Protein AF-A0A348VWR5-F1 (afdb_monomer_lite)

Sequence (68 aa):
MSIETFQSLAPFVPLGNLCWFCGKQLTRQFIYWHGEEGGIALHPSCADDLAGHLMLDTAKLRMGDKPR

Secondary structure (DSSP, 8-state):
--------------S-SB-TTT-SBPPSS-EEEEETTEEEEE-HHHHHHHHHHHHHHHHHHHHTPPP-

Radius of gyration: 16.97 Å; chains: 1; bounding box: 26×23×60 Å

Foldseek 3Di:
DDDDDPDPPPPPPPDDCAAPQPRDGHDPDWDWDADDVGIGIHRPVSVVVVVVVVVVQVVCVVVVHDDD

pLDDT: mean 80.66, std 19.38, range [43.75, 97.25]

Structure (mmCIF, N/CA/C/O backbone):
data_AF-A0A348VWR5-F1
#
_entry.id   AF-A0A348VWR5-F1
#
loop_
_atom_site.group_PDB
_atom_site.id
_atom_site.type_symbol
_atom_site.label_atom_id
_atom_site.label_alt_id
_atom_site.label_comp_id
_atom_site.label_asym_id
_atom_site.label_entity_id
_atom_site.label_seq_id
_atom_site.pdbx_PDB_ins_code
_atom_site.Cartn_x
_atom_site.Cartn_y
_atom_site.Cartn_z
_atom_site.occupancy
_atom_site.B_iso_or_equiv
_atom_site.auth_seq_id
_atom_site.auth_comp_id
_atom_site.auth_asym_id
_atom_site.auth_atom_id
_atom_site.pdbx_PDB_model_num
ATOM 1 N N . MET A 1 1 ? -1.481 -14.366 42.928 1.00 46.00 1 MET A N 1
ATOM 2 C CA . MET A 1 1 ? -1.896 -14.654 41.541 1.00 46.00 1 MET A CA 1
ATOM 3 C C . MET A 1 1 ? -2.937 -13.622 41.152 1.00 46.00 1 MET A C 1
ATOM 5 O O . MET A 1 1 ? -4.056 -13.713 41.628 1.00 46.00 1 MET A O 1
ATOM 9 N N . SER A 1 2 ? -2.543 -12.617 40.370 1.00 44.47 2 SER A N 1
ATOM 10 C CA . SER A 1 2 ? -3.472 -11.739 39.658 1.00 44.47 2 SER A CA 1
ATOM 11 C C . SER A 1 2 ? -2.904 -11.545 38.259 1.00 44.47 2 SER A C 1
ATOM 13 O O . SER A 1 2 ? -1.877 -10.904 38.067 1.00 44.47 2 SER A O 1
ATOM 15 N N . ILE A 1 3 ? -3.558 -12.210 37.319 1.00 50.34 3 ILE A N 1
ATOM 16 C CA . ILE A 1 3 ? -3.714 -11.817 35.918 1.00 50.34 3 ILE A CA 1
ATOM 17 C C . ILE A 1 3 ? -4.422 -10.440 36.025 1.00 50.34 3 ILE A C 1
ATOM 19 O O . ILE A 1 3 ? -5.259 -10.276 36.905 1.00 50.34 3 ILE A O 1
ATOM 23 N N . GLU A 1 4 ? -4.078 -9.342 35.368 1.00 45.00 4 GLU A N 1
ATOM 24 C CA . GLU A 1 4 ? -3.885 -9.100 33.950 1.00 45.00 4 GLU A CA 1
ATOM 25 C C . GLU A 1 4 ? -3.109 -7.780 33.830 1.00 45.00 4 GLU A C 1
ATOM 27 O O . GLU A 1 4 ? -3.520 -6.739 34.340 1.00 45.00 4 GLU A O 1
ATOM 32 N N . THR A 1 5 ? -1.981 -7.778 33.135 1.00 50.62 5 THR A N 1
ATOM 33 C CA . THR A 1 5 ? -1.470 -6.538 32.536 1.00 50.62 5 THR A CA 1
ATOM 34 C C . THR A 1 5 ? -0.995 -6.912 31.149 1.00 50.62 5 THR A C 1
ATOM 36 O O . THR A 1 5 ? 0.191 -7.043 30.856 1.00 50.62 5 THR A O 1
ATOM 39 N N . PHE A 1 6 ? -1.984 -7.232 30.319 1.00 50.22 6 PHE A N 1
ATOM 40 C CA . PHE A 1 6 ? -1.798 -7.540 28.917 1.00 50.22 6 PHE A CA 1
ATOM 41 C C . PHE A 1 6 ? -1.401 -6.241 28.209 1.00 50.22 6 PHE A C 1
ATOM 43 O O . PHE A 1 6 ? -2.229 -5.368 27.973 1.00 50.22 6 PHE A O 1
ATOM 50 N N . GLN A 1 7 ? -0.094 -6.096 27.993 1.00 43.75 7 GLN A N 1
ATOM 51 C CA . GLN A 1 7 ? 0.547 -5.336 26.920 1.00 43.75 7 GLN A CA 1
ATOM 52 C C . GLN A 1 7 ? -0.268 -4.159 26.358 1.00 43.75 7 GLN A C 1
ATOM 54 O O . GLN A 1 7 ? -0.828 -4.222 25.266 1.00 43.75 7 GLN A O 1
ATOM 59 N N . SER A 1 8 ? -0.220 -3.024 27.056 1.00 47.06 8 SER A N 1
ATOM 60 C CA . SER A 1 8 ? -0.473 -1.714 26.450 1.00 47.06 8 SER A CA 1
ATOM 61 C C . SER A 1 8 ? 0.768 -1.270 25.665 1.00 47.06 8 SER A C 1
ATOM 63 O O . SER A 1 8 ? 1.451 -0.318 26.031 1.00 47.06 8 SER A O 1
ATOM 65 N N . LEU A 1 9 ? 1.079 -2.000 24.596 1.00 44.28 9 LEU A N 1
ATOM 66 C CA . LEU A 1 9 ? 1.976 -1.567 23.524 1.00 44.28 9 LEU A CA 1
ATOM 67 C C . LEU A 1 9 ? 1.197 -1.539 22.209 1.00 44.28 9 LEU A C 1
ATOM 69 O O . LEU A 1 9 ? 1.703 -1.970 21.180 1.00 44.28 9 LEU A O 1
ATOM 73 N N . ALA A 1 10 ? -0.046 -1.049 22.230 1.00 44.78 10 ALA A N 1
ATOM 74 C CA . ALA A 1 10 ? -0.594 -0.493 21.006 1.00 44.78 10 ALA A CA 1
ATOM 75 C C . ALA A 1 10 ? 0.292 0.718 20.687 1.00 44.78 10 ALA A C 1
ATOM 77 O O . ALA A 1 10 ? 0.265 1.688 21.455 1.00 44.78 10 ALA A O 1
ATOM 78 N N . PRO A 1 11 ? 1.122 0.681 19.626 1.00 45.41 11 PRO A N 1
ATOM 79 C CA . PRO A 1 11 ? 1.717 1.910 19.158 1.00 45.41 11 PRO A CA 1
ATOM 80 C C . PRO A 1 11 ? 0.531 2.802 18.826 1.00 45.41 11 PRO A C 1
ATOM 82 O O . PRO A 1 11 ? -0.444 2.355 18.222 1.00 45.41 11 PRO A O 1
ATOM 85 N N . PHE A 1 12 ? 0.591 4.036 19.298 1.00 46.56 12 PHE A N 1
ATOM 86 C CA . PHE A 1 12 ? -0.195 5.141 18.785 1.00 46.56 12 PHE A CA 1
ATOM 87 C C . PHE A 1 12 ? -0.473 4.906 17.283 1.00 46.56 12 PHE A C 1
ATOM 89 O O . PHE A 1 12 ? 0.456 4.957 16.480 1.00 46.56 12 PHE A O 1
ATOM 96 N N . VAL A 1 13 ? -1.723 4.620 16.896 1.00 46.34 13 VAL A N 1
ATOM 97 C CA . VAL A 1 13 ? -2.149 4.657 15.486 1.00 46.34 13 VAL A CA 1
ATOM 98 C C . VAL A 1 13 ? -2.924 5.958 15.293 1.00 46.34 13 VAL A C 1
ATOM 100 O O . VAL A 1 13 ? -4.154 5.948 15.327 1.00 46.34 13 VAL A O 1
ATOM 103 N N . PRO A 1 14 ? -2.262 7.119 15.154 1.00 49.94 14 PRO A N 1
ATOM 104 C CA . PRO A 1 14 ? -2.955 8.369 14.906 1.00 49.94 14 PRO A CA 1
ATOM 105 C C . PRO A 1 14 ? -3.104 8.589 13.395 1.00 49.94 14 PRO A C 1
ATOM 107 O O . PRO A 1 14 ? -2.657 9.608 12.893 1.00 49.94 14 PRO A O 1
ATOM 110 N N . LEU A 1 15 ? -3.683 7.657 12.635 1.00 49.81 15 LEU A N 1
ATOM 111 C CA . LEU A 1 15 ? -3.869 7.854 11.190 1.00 49.81 15 LEU A CA 1
ATOM 112 C C . LEU A 1 15 ? -5.147 7.177 10.701 1.00 49.81 15 LEU A C 1
ATOM 114 O O . LEU A 1 15 ? -5.083 6.135 10.071 1.00 49.81 15 LEU A O 1
ATOM 118 N N . GLY A 1 16 ? -6.292 7.801 11.001 1.00 59.50 16 GLY A N 1
ATOM 119 C CA . GLY 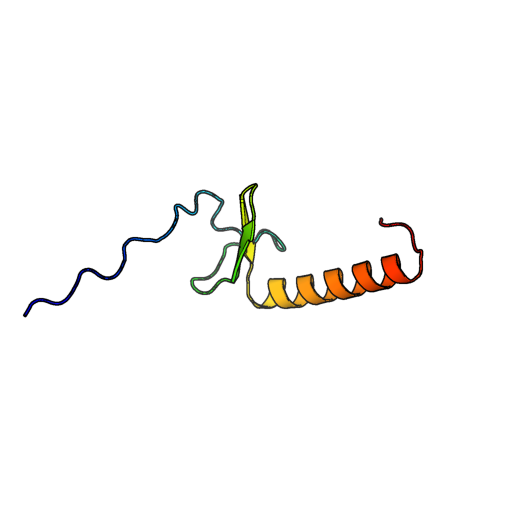A 1 16 ? -7.578 7.570 10.337 1.00 59.50 16 GLY A CA 1
ATOM 120 C C . GLY A 1 16 ? -8.145 6.152 10.456 1.00 59.50 16 GLY A C 1
ATOM 121 O O . GLY A 1 16 ? -7.542 5.163 10.068 1.00 59.50 16 GLY A O 1
ATOM 122 N N . ASN A 1 17 ? -9.404 6.025 10.868 1.00 81.75 17 ASN A N 1
ATOM 123 C CA . ASN A 1 17 ? -10.106 4.738 10.792 1.00 81.75 17 ASN A CA 1
ATOM 124 C C . ASN A 1 17 ? -10.426 4.330 9.337 1.00 81.75 17 ASN A C 1
ATOM 126 O O . ASN A 1 17 ? -11.428 3.661 9.126 1.00 81.75 17 ASN A O 1
ATOM 130 N N . LEU A 1 18 ? -9.653 4.760 8.335 1.00 91.88 18 LEU A N 1
ATOM 131 C CA . LEU A 1 18 ? -9.902 4.560 6.911 1.00 91.88 18 LEU A CA 1
ATOM 132 C C . LEU A 1 18 ? -8.822 3.669 6.297 1.00 91.88 18 LEU A C 1
ATOM 134 O O . LEU A 1 18 ? -7.636 3.807 6.575 1.00 91.88 18 LEU A O 1
ATOM 138 N N . CYS A 1 19 ? -9.249 2.767 5.425 1.00 93.56 19 CYS A N 1
ATOM 139 C CA . CYS A 1 19 ? -8.376 1.955 4.602 1.00 93.56 19 CYS A CA 1
ATOM 140 C C . CYS A 1 19 ? -7.660 2.854 3.595 1.00 93.56 19 CYS A C 1
ATOM 142 O O . CYS A 1 19 ? -8.313 3.559 2.826 1.00 93.56 19 CYS A O 1
ATOM 144 N N . TRP A 1 20 ? -6.330 2.791 3.567 1.00 94.00 20 TRP A N 1
ATOM 145 C CA . TRP A 1 20 ? -5.501 3.595 2.667 1.00 94.00 20 TRP A CA 1
ATOM 146 C C . TRP A 1 20 ? -5.829 3.347 1.186 1.00 94.00 20 TRP A C 1
ATOM 148 O O . TRP A 1 20 ? -5.784 4.268 0.379 1.00 94.00 20 TRP A O 1
ATOM 158 N N . PHE A 1 21 ? -6.220 2.118 0.837 1.00 94.38 21 PHE A N 1
ATOM 159 C CA . PHE A 1 21 ? -6.473 1.719 -0.548 1.00 94.38 21 PHE A CA 1
ATOM 160 C C . PHE A 1 21 ? -7.867 2.111 -1.056 1.00 94.38 21 PHE A C 1
ATOM 162 O O . PHE A 1 21 ? -7.997 2.658 -2.145 1.00 94.38 21 PHE A O 1
ATOM 169 N N . CYS A 1 22 ? -8.926 1.836 -0.286 1.00 95.19 22 CYS A N 1
ATOM 170 C CA . CYS A 1 22 ? -10.306 2.063 -0.739 1.00 95.19 22 CYS A CA 1
ATOM 171 C C . CYS A 1 22 ? -10.986 3.288 -0.107 1.00 95.19 22 CYS A C 1
ATOM 173 O O . CYS A 1 22 ? -12.125 3.599 -0.455 1.00 95.19 22 CYS A O 1
ATOM 175 N N . GLY A 1 23 ? -10.338 3.947 0.859 1.00 93.75 23 GLY A N 1
ATOM 176 C CA . GLY A 1 23 ? -10.854 5.118 1.573 1.00 93.75 23 GLY A CA 1
ATOM 177 C C . GLY A 1 23 ? -12.026 4.841 2.523 1.00 93.75 23 GLY A C 1
ATOM 178 O O . GLY A 1 23 ? -12.518 5.765 3.166 1.00 93.75 23 GLY A O 1
ATOM 179 N N . LYS A 1 24 ? -12.501 3.593 2.629 1.00 94.38 24 LYS A N 1
ATOM 180 C CA . LYS A 1 24 ? -13.622 3.209 3.504 1.00 94.38 24 LYS A CA 1
ATOM 181 C C . LYS A 1 24 ? -13.156 2.918 4.921 1.00 94.38 24 LYS A C 1
ATOM 183 O O . LYS A 1 24 ? -11.998 2.584 5.143 1.00 94.38 24 LYS A O 1
ATOM 188 N N . GLN A 1 25 ? -14.087 2.959 5.868 1.00 94.00 25 GLN A N 1
ATOM 189 C CA . GLN A 1 25 ? -13.778 2.689 7.265 1.00 94.00 25 GLN A CA 1
ATOM 190 C C . GLN A 1 25 ? -13.245 1.261 7.483 1.00 94.00 25 GLN A C 1
ATOM 192 O O . GLN A 1 25 ? -13.760 0.297 6.910 1.00 94.00 25 GLN A O 1
ATOM 197 N N . LEU A 1 26 ? -12.207 1.124 8.305 1.00 90.31 26 LEU A N 1
ATOM 198 C CA . LEU A 1 26 ? -11.594 -0.150 8.660 1.00 90.31 26 LEU A CA 1
ATOM 199 C C . LEU A 1 26 ? -12.498 -0.960 9.589 1.00 90.31 26 LEU A C 1
ATOM 201 O O . LEU A 1 26 ? -13.183 -0.429 10.464 1.00 90.31 26 LEU A O 1
ATOM 205 N N . THR A 1 27 ? -12.479 -2.274 9.395 1.00 86.12 27 THR A N 1
ATOM 206 C CA . THR A 1 27 ? -13.091 -3.246 10.303 1.00 86.12 27 THR A CA 1
ATOM 207 C C . THR A 1 27 ? -12.179 -3.523 11.498 1.00 86.12 27 THR A C 1
ATOM 209 O O . THR A 1 27 ? -11.004 -3.173 11.485 1.00 86.12 27 THR A O 1
ATOM 212 N N . ARG A 1 28 ? -12.692 -4.211 12.531 1.00 80.19 28 ARG A N 1
ATOM 213 C CA . ARG A 1 28 ? -11.872 -4.619 13.694 1.00 80.19 28 ARG A CA 1
ATOM 214 C C . ARG A 1 28 ? -10.655 -5.468 13.312 1.00 80.19 28 ARG A C 1
ATOM 216 O O . ARG A 1 28 ? -9.657 -5.435 14.017 1.00 80.19 28 ARG A O 1
ATOM 223 N N . GLN A 1 29 ? -10.756 -6.232 12.227 1.00 88.06 29 GLN A N 1
ATOM 224 C CA . GLN A 1 29 ? -9.633 -6.951 11.634 1.00 88.06 29 GLN A CA 1
ATOM 225 C C . GLN A 1 29 ? -9.122 -6.147 10.440 1.00 88.06 29 GLN A C 1
ATOM 227 O O . GLN A 1 29 ? -9.885 -5.879 9.510 1.00 88.06 29 GLN A O 1
ATOM 232 N N . PHE A 1 30 ? -7.856 -5.749 10.484 1.00 91.88 30 PHE A N 1
ATOM 233 C CA . PHE A 1 30 ? -7.178 -5.024 9.417 1.00 91.88 30 PHE A CA 1
ATOM 234 C C . PHE A 1 30 ? -5.706 -5.428 9.362 1.00 91.88 30 PHE A C 1
ATOM 236 O O . PHE A 1 30 ? -5.148 -5.924 10.341 1.00 91.88 30 PHE A O 1
ATOM 243 N N . ILE A 1 31 ? -5.092 -5.215 8.204 1.00 92.81 31 ILE A N 1
ATOM 244 C CA . ILE A 1 31 ? -3.658 -5.379 7.997 1.00 92.81 31 ILE A CA 1
ATOM 245 C C . ILE A 1 31 ? -3.006 -4.014 8.190 1.00 92.81 31 ILE A C 1
ATOM 247 O O . ILE A 1 31 ? -3.461 -3.026 7.615 1.00 92.81 31 ILE A O 1
ATOM 251 N N . TYR A 1 32 ? -1.954 -3.957 9.001 1.00 91.88 32 TYR A N 1
ATOM 252 C CA . TYR A 1 32 ? -1.162 -2.749 9.200 1.00 91.88 32 TYR A CA 1
ATOM 253 C C . TYR A 1 32 ? 0.272 -3.002 8.764 1.00 91.88 32 TYR A C 1
ATOM 255 O O . TYR A 1 32 ? 0.893 -3.968 9.209 1.00 91.88 32 TYR A O 1
ATOM 263 N N . TRP A 1 33 ? 0.793 -2.124 7.913 1.00 89.12 33 TRP A N 1
ATOM 264 C CA . TRP A 1 33 ? 2.191 -2.143 7.512 1.00 89.12 33 TRP A CA 1
ATOM 265 C C . TRP A 1 33 ? 2.856 -0.831 7.916 1.00 89.12 33 TRP A C 1
ATOM 267 O O . TRP A 1 33 ? 2.351 0.246 7.604 1.00 89.12 33 TRP A O 1
ATOM 277 N N . HIS A 1 34 ? 3.971 -0.931 8.638 1.00 87.69 34 HIS A N 1
ATOM 278 C CA . HIS A 1 34 ? 4.719 0.199 9.180 1.00 87.69 34 HIS A CA 1
ATOM 279 C C . HIS A 1 34 ? 6.080 0.332 8.489 1.00 87.69 34 HIS A C 1
ATOM 281 O O . HIS A 1 34 ? 6.773 -0.668 8.297 1.00 87.69 34 HIS A O 1
ATOM 287 N N 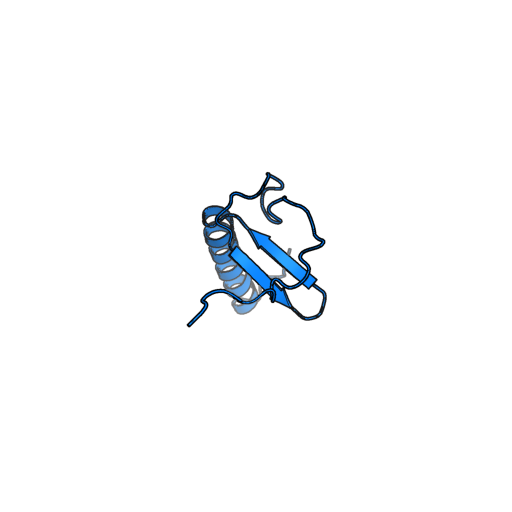. GLY A 1 35 ? 6.454 1.563 8.149 1.00 84.12 35 GLY A N 1
ATOM 288 C CA . GLY A 1 35 ? 7.777 1.970 7.686 1.00 84.12 35 GLY A CA 1
ATOM 289 C C . GLY A 1 35 ? 8.259 3.229 8.414 1.00 84.12 35 GLY A C 1
ATOM 290 O O . GLY A 1 35 ? 7.585 3.745 9.304 1.00 84.12 35 GLY A O 1
ATOM 291 N N . GLU A 1 36 ? 9.428 3.740 8.032 1.00 85.00 36 GLU A N 1
ATOM 292 C CA . GLU A 1 36 ? 10.088 4.847 8.745 1.00 85.00 36 GLU A CA 1
ATOM 293 C C . GLU A 1 36 ? 9.267 6.150 8.761 1.00 85.00 36 GLU A C 1
ATOM 295 O O . GLU A 1 36 ? 9.258 6.854 9.768 1.00 85.00 36 GLU A O 1
ATOM 300 N N . GLU A 1 37 ? 8.521 6.446 7.691 1.00 83.31 37 GLU A N 1
ATOM 301 C CA .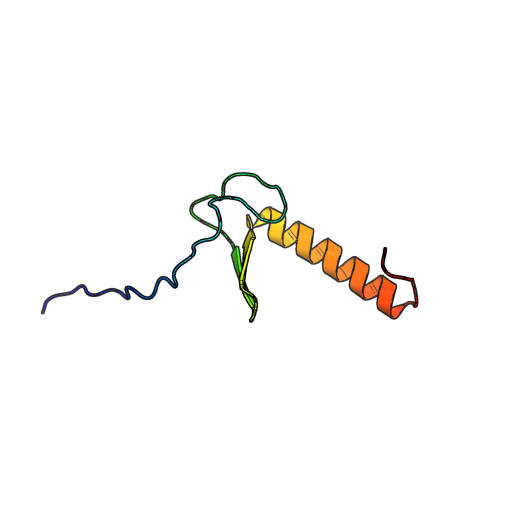 GLU A 1 37 ? 7.708 7.671 7.570 1.00 83.31 37 GLU A CA 1
ATOM 302 C C . GLU A 1 37 ? 6.255 7.516 8.060 1.00 83.31 37 GLU A C 1
ATOM 304 O O . GLU A 1 37 ? 5.455 8.446 7.954 1.00 83.31 37 GLU A O 1
ATOM 309 N N . GLY A 1 38 ? 5.877 6.351 8.597 1.00 84.06 38 GLY A N 1
ATOM 310 C CA . GLY A 1 38 ? 4.515 6.097 9.071 1.00 84.06 38 GLY A CA 1
ATOM 311 C C . GLY A 1 38 ? 4.012 4.701 8.732 1.00 84.06 38 GLY A C 1
ATOM 312 O O . GLY A 1 38 ? 4.762 3.729 8.740 1.00 84.06 38 GLY A O 1
ATOM 313 N N . GLY A 1 39 ? 2.716 4.556 8.484 1.00 88.25 39 GLY A N 1
ATOM 314 C CA . GLY A 1 39 ? 2.148 3.260 8.137 1.00 88.25 39 GLY A CA 1
ATOM 315 C C . GLY A 1 39 ? 0.853 3.372 7.360 1.00 88.25 39 GLY A C 1
ATOM 316 O O . GLY A 1 39 ? 0.179 4.402 7.382 1.00 88.25 39 GLY A O 1
ATOM 317 N N . ILE A 1 40 ? 0.514 2.286 6.674 1.00 92.12 40 ILE A N 1
ATOM 318 C CA . ILE A 1 40 ? -0.752 2.131 5.966 1.00 92.12 40 ILE A CA 1
ATOM 319 C C . ILE A 1 40 ? -1.582 1.045 6.643 1.00 92.12 40 ILE A C 1
ATOM 321 O O . ILE A 1 40 ? -1.067 0.005 7.057 1.00 92.12 40 ILE A O 1
ATOM 325 N N . ALA A 1 41 ? -2.884 1.291 6.743 1.00 93.94 41 ALA A N 1
ATOM 326 C CA . ALA A 1 41 ? -3.858 0.333 7.242 1.00 93.94 41 ALA A CA 1
ATOM 327 C C . ALA A 1 41 ? -4.812 -0.067 6.111 1.00 93.94 41 ALA A C 1
ATOM 329 O O . ALA A 1 41 ? -5.285 0.785 5.355 1.00 93.94 41 ALA A O 1
ATOM 330 N N . LEU A 1 42 ? -5.080 -1.365 5.976 1.00 94.50 42 LEU A N 1
ATOM 331 C CA . LEU A 1 42 ? -5.809 -1.951 4.852 1.00 94.50 42 LEU A CA 1
ATOM 332 C C . LEU A 1 42 ? -6.842 -2.975 5.328 1.00 94.50 42 LEU A C 1
ATOM 334 O O . LEU A 1 42 ? -6.603 -3.731 6.273 1.00 94.50 42 LEU A O 1
ATOM 338 N N . HIS A 1 43 ? -7.975 -3.063 4.628 1.00 96.25 43 HIS A N 1
ATOM 339 C CA . HIS A 1 43 ? -8.810 -4.267 4.704 1.00 96.25 43 HIS A CA 1
ATOM 340 C C . HIS A 1 43 ? -8.030 -5.467 4.153 1.00 96.25 43 HIS A C 1
ATOM 342 O O . HIS A 1 43 ? -7.270 -5.277 3.203 1.00 96.25 43 HIS A O 1
ATOM 348 N N . PRO A 1 44 ? -8.259 -6.695 4.656 1.00 95.44 44 PRO A N 1
ATOM 349 C CA . PRO A 1 44 ? -7.615 -7.891 4.112 1.00 95.44 44 PRO A CA 1
ATOM 350 C C . PRO A 1 44 ? -7.771 -8.021 2.589 1.00 95.44 44 PRO A C 1
ATOM 352 O O . PRO A 1 44 ? -6.777 -8.151 1.888 1.00 95.44 44 PRO A O 1
ATOM 355 N N . SER A 1 45 ? -8.985 -7.829 2.061 1.00 96.25 45 SER A N 1
ATOM 356 C CA . SER A 1 45 ? -9.230 -7.880 0.612 1.00 96.25 45 SER A CA 1
ATOM 357 C C . SER A 1 45 ? -8.475 -6.796 -0.165 1.00 96.25 45 SER A C 1
ATOM 359 O O . SER A 1 45 ? -7.966 -7.045 -1.248 1.00 96.25 45 SER A O 1
ATOM 361 N N . CYS A 1 46 ? -8.362 -5.588 0.396 1.00 96.50 46 CYS A N 1
ATOM 362 C CA . CYS A 1 46 ? -7.600 -4.511 -0.234 1.00 96.50 46 CYS A CA 1
ATOM 363 C C . CYS A 1 46 ? -6.087 -4.759 -0.189 1.00 96.50 46 CYS A C 1
ATOM 365 O O . CYS A 1 46 ? -5.368 -4.255 -1.046 1.00 96.50 46 CYS A O 1
ATOM 367 N N . ALA A 1 47 ? -5.596 -5.500 0.807 1.00 95.50 47 ALA A N 1
ATOM 368 C CA . ALA A 1 47 ? -4.202 -5.918 0.861 1.00 95.50 47 ALA A CA 1
ATOM 369 C C . ALA A 1 47 ? -3.893 -6.957 -0.228 1.00 95.50 47 ALA A C 1
ATOM 371 O O . ALA A 1 47 ? -2.855 -6.840 -0.878 1.00 95.50 47 ALA A O 1
ATOM 372 N N . ASP A 1 48 ? -4.807 -7.900 -0.480 1.00 96.62 48 ASP A N 1
ATOM 373 C CA . ASP A 1 48 ? -4.685 -8.870 -1.578 1.00 96.62 48 ASP A CA 1
ATOM 374 C C . ASP A 1 48 ? -4.649 -8.166 -2.948 1.00 96.62 48 ASP A C 1
ATOM 376 O O . ASP A 1 48 ? -3.745 -8.408 -3.753 1.00 96.62 48 ASP A O 1
ATOM 380 N N . ASP A 1 49 ? -5.578 -7.231 -3.187 1.00 97.25 49 ASP A N 1
ATOM 381 C CA . ASP A 1 49 ? -5.626 -6.438 -4.424 1.00 97.25 49 ASP A CA 1
ATOM 382 C C . ASP A 1 49 ? -4.341 -5.615 -4.619 1.00 97.25 49 ASP A C 1
ATOM 384 O O . ASP A 1 49 ? -3.742 -5.601 -5.700 1.00 97.25 49 ASP A O 1
ATOM 388 N N . LEU A 1 50 ? -3.880 -4.950 -3.552 1.00 95.81 50 LEU A N 1
ATOM 389 C CA . LEU A 1 50 ? -2.648 -4.167 -3.571 1.00 95.81 50 LEU A CA 1
ATOM 390 C C . LEU A 1 50 ? -1.430 -5.047 -3.874 1.00 95.81 50 LEU A C 1
ATOM 392 O O . LEU A 1 50 ? -0.590 -4.654 -4.683 1.00 95.81 50 LEU A O 1
ATOM 396 N N . ALA A 1 51 ? -1.333 -6.235 -3.273 1.00 96.00 51 ALA A N 1
ATOM 397 C CA . ALA A 1 51 ? -0.247 -7.171 -3.546 1.00 96.00 51 ALA A CA 1
ATOM 398 C C . ALA A 1 51 ? -0.201 -7.551 -5.034 1.00 96.00 51 ALA A C 1
ATOM 400 O O . ALA A 1 51 ? 0.873 -7.526 -5.639 1.00 96.00 51 ALA A O 1
ATOM 401 N N . GLY A 1 52 ? -1.359 -7.808 -5.651 1.00 97.12 52 GLY A N 1
ATOM 402 C CA . GLY A 1 52 ? -1.463 -8.068 -7.088 1.00 97.12 52 GLY A CA 1
ATOM 403 C C . GLY A 1 52 ? -0.943 -6.909 -7.945 1.00 97.12 52 GLY A C 1
ATOM 404 O O . GLY A 1 52 ? -0.147 -7.127 -8.862 1.00 97.12 52 GLY A O 1
ATOM 405 N N . HIS A 1 53 ? -1.327 -5.671 -7.625 1.00 95.69 53 HIS A N 1
ATOM 406 C CA . HIS A 1 53 ? -0.835 -4.481 -8.329 1.00 95.69 53 HIS A CA 1
ATOM 407 C C . HIS A 1 53 ? 0.679 -4.296 -8.171 1.00 95.69 53 HIS A C 1
ATOM 409 O O . HIS A 1 53 ? 1.377 -4.086 -9.162 1.00 95.69 53 HIS A O 1
ATOM 415 N N . LEU A 1 54 ? 1.210 -4.452 -6.955 1.00 95.12 54 LEU A N 1
ATOM 416 C CA . LEU A 1 54 ? 2.646 -4.344 -6.689 1.00 95.12 54 LEU A CA 1
ATOM 417 C C . LEU A 1 54 ? 3.446 -5.408 -7.452 1.00 95.12 54 LEU A C 1
ATOM 419 O O . LEU A 1 54 ? 4.489 -5.112 -8.037 1.00 95.12 54 LEU A O 1
ATOM 423 N N . MET A 1 55 ? 2.957 -6.647 -7.496 1.00 96.38 55 MET A N 1
ATOM 424 C CA . MET A 1 55 ? 3.580 -7.716 -8.282 1.00 96.38 55 MET A CA 1
ATOM 425 C C . MET A 1 55 ? 3.578 -7.399 -9.782 1.00 96.38 55 MET A C 1
ATOM 427 O O . MET A 1 55 ? 4.586 -7.605 -10.458 1.00 96.38 55 MET A O 1
ATOM 431 N N . LEU A 1 56 ? 2.473 -6.870 -10.306 1.00 95.50 56 LEU A N 1
ATOM 432 C CA . LEU A 1 56 ? 2.369 -6.477 -11.708 1.00 95.50 56 LEU A CA 1
ATOM 433 C C . LEU A 1 56 ? 3.338 -5.333 -12.046 1.00 95.50 56 LEU A C 1
ATOM 435 O O . LEU A 1 56 ? 4.060 -5.405 -13.040 1.00 95.50 56 LEU A O 1
ATOM 439 N N . ASP A 1 57 ? 3.388 -4.292 -11.221 1.00 94.94 57 ASP A N 1
ATOM 440 C CA . ASP A 1 57 ? 4.235 -3.128 -11.480 1.00 94.94 57 ASP A CA 1
ATOM 441 C C . ASP A 1 57 ? 5.723 -3.452 -11.314 1.00 94.94 57 ASP A C 1
ATOM 443 O O . ASP A 1 57 ? 6.546 -3.034 -12.130 1.00 94.94 57 ASP A O 1
ATOM 447 N N . THR A 1 58 ? 6.084 -4.291 -10.340 1.00 95.50 58 THR A N 1
ATOM 448 C CA . THR A 1 58 ? 7.460 -4.802 -10.227 1.00 95.50 58 THR A CA 1
ATOM 449 C C . THR A 1 58 ? 7.860 -5.660 -11.429 1.00 95.50 58 THR A C 1
ATOM 451 O O . THR A 1 58 ? 9.005 -5.574 -11.877 1.00 95.50 58 THR A O 1
ATOM 454 N N . ALA A 1 59 ? 6.945 -6.454 -11.998 1.00 94.94 59 ALA A N 1
ATOM 455 C CA . ALA A 1 59 ? 7.208 -7.211 -13.220 1.00 94.94 59 ALA A CA 1
ATOM 456 C C . ALA A 1 59 ? 7.457 -6.291 -14.427 1.00 94.94 59 ALA A C 1
ATOM 458 O O . ALA A 1 59 ? 8.439 -6.490 -15.139 1.00 94.94 59 ALA A O 1
ATOM 459 N N . LYS A 1 60 ? 6.637 -5.248 -14.612 1.00 93.06 60 LYS A N 1
ATOM 460 C CA . LYS A 1 60 ? 6.826 -4.238 -15.670 1.00 93.06 60 LYS A CA 1
ATOM 461 C C . LYS A 1 60 ? 8.184 -3.546 -15.576 1.00 93.06 60 LYS A C 1
ATOM 463 O O . LYS A 1 60 ? 8.911 -3.473 -16.563 1.00 93.06 60 LYS A O 1
ATOM 468 N N . LEU A 1 61 ? 8.572 -3.108 -14.377 1.00 92.88 61 LEU A N 1
ATOM 469 C CA . LEU A 1 61 ? 9.874 -2.470 -14.157 1.00 92.88 61 LEU A CA 1
ATOM 470 C C . LEU A 1 61 ? 11.040 -3.395 -14.527 1.00 92.88 61 LEU A C 1
ATOM 472 O O . LEU A 1 61 ? 12.014 -2.950 -15.129 1.00 92.88 61 LEU A O 1
ATOM 476 N N . ARG A 1 62 ? 10.936 -4.695 -14.225 1.00 93.12 62 ARG A N 1
ATOM 477 C CA . ARG A 1 62 ? 11.946 -5.694 -14.623 1.00 93.12 62 ARG A CA 1
ATOM 478 C C . ARG A 1 62 ? 12.017 -5.904 -16.136 1.00 93.12 62 ARG A C 1
ATOM 480 O O . ARG A 1 62 ? 13.071 -6.284 -16.633 1.00 93.12 62 ARG A O 1
ATOM 487 N N . MET A 1 63 ? 10.923 -5.662 -16.854 1.00 92.50 63 MET A N 1
ATOM 488 C CA . MET A 1 63 ? 10.867 -5.723 -18.319 1.00 92.50 63 MET A CA 1
ATOM 489 C C . MET A 1 63 ? 11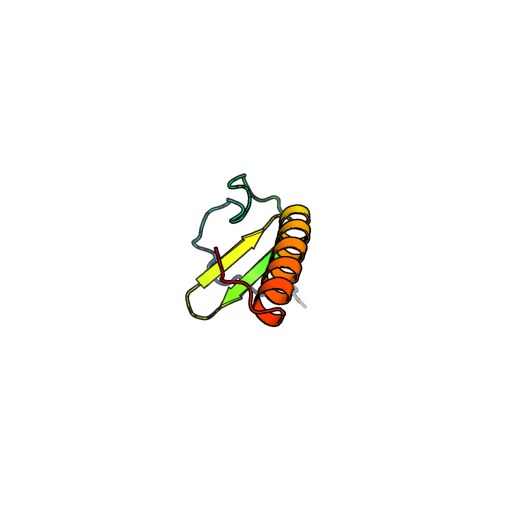.363 -4.433 -18.993 1.00 92.50 63 MET A C 1
ATOM 491 O O . MET A 1 63 ? 11.508 -4.407 -20.212 1.00 92.50 63 MET A O 1
ATOM 495 N N . GLY A 1 64 ? 11.674 -3.386 -18.220 1.00 90.75 64 GLY A N 1
ATOM 496 C CA . GLY A 1 64 ? 12.136 -2.097 -18.738 1.00 90.75 64 GLY A CA 1
ATOM 497 C C . GLY A 1 64 ? 11.012 -1.116 -19.084 1.00 90.75 64 GLY A C 1
ATOM 498 O O . GLY A 1 64 ? 11.283 -0.078 -19.692 1.00 90.75 64 GLY A O 1
ATOM 499 N N . ASP A 1 65 ? 9.769 -1.403 -18.688 1.00 87.06 65 ASP A N 1
ATOM 500 C CA . ASP A 1 65 ? 8.666 -0.454 -18.830 1.00 87.06 65 ASP A CA 1
ATOM 501 C C . ASP A 1 65 ? 8.876 0.746 -17.899 1.00 87.06 65 ASP 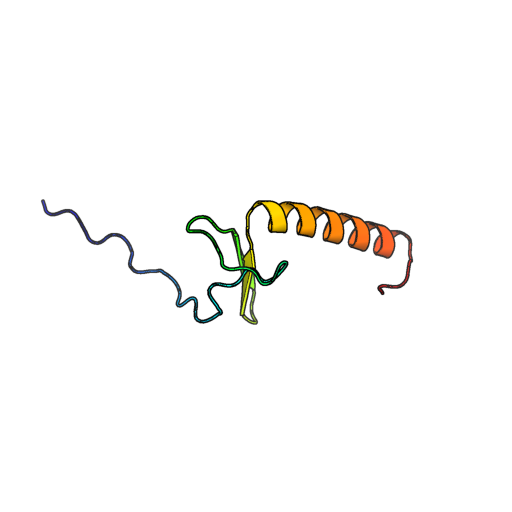A C 1
ATOM 503 O O . ASP A 1 65 ? 9.351 0.616 -16.766 1.00 87.06 65 ASP A O 1
ATOM 507 N N . LYS A 1 66 ? 8.478 1.938 -18.354 1.00 72.94 66 LYS A N 1
ATOM 508 C CA . LYS A 1 66 ? 8.479 3.122 -17.489 1.00 72.94 66 LYS A CA 1
ATOM 509 C C . LYS A 1 66 ? 7.354 3.021 -16.448 1.00 72.94 66 LYS A C 1
ATOM 511 O O . LYS A 1 66 ? 6.228 2.684 -16.828 1.00 72.94 66 LYS A O 1
ATOM 516 N N . PRO A 1 67 ? 7.618 3.357 -15.169 1.00 70.56 67 PRO A N 1
ATOM 517 C CA . PRO A 1 67 ? 6.554 3.516 -14.183 1.00 70.56 67 PRO A CA 1
ATOM 518 C C . PRO A 1 67 ? 5.575 4.607 -14.645 1.00 70.56 67 PRO A C 1
ATOM 520 O O . PRO A 1 67 ? 5.989 5.575 -15.289 1.00 70.56 67 PRO A O 1
ATOM 523 N N . ARG A 1 68 ? 4.281 4.400 -14.374 1.00 60.75 68 ARG A N 1
ATOM 524 C CA . ARG A 1 68 ? 3.215 5.366 -14.678 1.00 60.75 6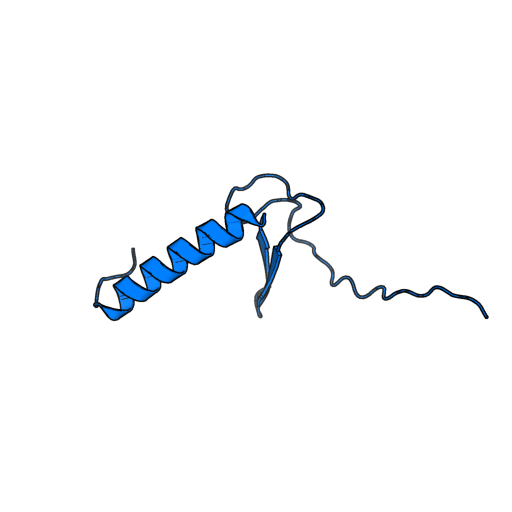8 ARG A CA 1
ATOM 525 C C . ARG A 1 68 ? 3.170 6.494 -13.661 1.00 60.75 68 ARG A C 1
ATOM 527 O O . ARG A 1 68 ? 3.479 6.217 -12.483 1.00 60.75 68 ARG A O 1
#